Protein AF-A0A1X7JY93-F1 (afdb_monomer)

Structure (mmCIF, N/CA/C/O backbone):
data_AF-A0A1X7JY93-F1
#
_entry.id   AF-A0A1X7JY93-F1
#
loop_
_atom_site.group_PDB
_atom_site.id
_atom_site.type_symbol
_atom_site.label_atom_id
_atom_site.label_alt_id
_atom_site.label_comp_id
_atom_site.label_asym_id
_atom_site.label_entity_id
_atom_site.label_seq_id
_atom_site.pdbx_PDB_ins_code
_atom_site.Cartn_x
_atom_site.Cartn_y
_atom_site.Cartn_z
_atom_site.occupancy
_atom_site.B_iso_or_equiv
_atom_site.auth_seq_id
_atom_site.auth_comp_id
_atom_site.auth_asym_id
_atom_site.auth_atom_id
_atom_site.pdbx_PDB_model_num
ATOM 1 N N . MET A 1 1 ? -0.544 8.606 14.564 1.00 65.50 1 MET A N 1
ATOM 2 C CA . MET A 1 1 ? -0.775 8.262 13.140 1.00 65.50 1 MET A CA 1
ATOM 3 C C . MET A 1 1 ? 0.263 7.227 12.761 1.00 65.50 1 MET A C 1
ATOM 5 O O . MET A 1 1 ? 1.424 7.435 13.091 1.00 65.50 1 MET A O 1
ATOM 9 N N . GLN A 1 2 ? -0.149 6.109 12.167 1.00 82.94 2 GLN A N 1
ATOM 10 C CA . GLN A 1 2 ? 0.760 5.046 11.742 1.00 82.94 2 GLN A CA 1
ATOM 11 C C . GLN A 1 2 ? 0.805 5.016 10.216 1.00 82.94 2 GLN A C 1
ATOM 13 O O . GLN A 1 2 ? -0.225 4.848 9.564 1.00 82.94 2 GLN A O 1
ATOM 18 N N . ASN A 1 3 ? 2.001 5.166 9.660 1.00 86.94 3 ASN A N 1
ATOM 19 C CA . ASN A 1 3 ? 2.241 5.124 8.226 1.00 86.94 3 ASN A CA 1
ATOM 20 C C . ASN A 1 3 ? 2.957 3.820 7.896 1.00 86.94 3 ASN A C 1
ATOM 22 O O . ASN A 1 3 ? 3.967 3.487 8.514 1.00 86.94 3 ASN A O 1
ATOM 26 N N . THR A 1 4 ? 2.414 3.072 6.945 1.00 89.38 4 THR A N 1
ATOM 27 C CA . THR A 1 4 ? 3.041 1.865 6.416 1.00 89.38 4 THR A CA 1
ATOM 28 C C . THR A 1 4 ? 3.317 2.065 4.942 1.00 89.38 4 THR A C 1
ATOM 30 O O . THR A 1 4 ? 2.418 2.418 4.184 1.00 89.38 4 THR A O 1
ATOM 33 N N . ASN A 1 5 ? 4.557 1.819 4.548 1.00 90.56 5 ASN A N 1
ATOM 34 C CA . ASN A 1 5 ? 4.992 1.945 3.170 1.00 90.56 5 ASN A CA 1
ATOM 35 C C . ASN A 1 5 ? 4.962 0.567 2.503 1.00 90.56 5 ASN A C 1
ATOM 37 O O . ASN A 1 5 ? 5.313 -0.435 3.126 1.00 90.56 5 ASN A O 1
ATOM 41 N N . TYR A 1 6 ? 4.566 0.528 1.239 1.00 91.19 6 TYR A N 1
ATOM 42 C CA . TYR A 1 6 ? 4.499 -0.667 0.406 1.00 91.19 6 TYR A CA 1
ATOM 43 C C . TYR A 1 6 ? 5.181 -0.407 -0.934 1.00 91.19 6 TYR A C 1
ATOM 45 O O . TYR A 1 6 ? 5.180 0.720 -1.421 1.00 91.19 6 TYR A O 1
ATOM 53 N N . HIS A 1 7 ? 5.761 -1.438 -1.532 1.00 90.44 7 HIS A N 1
ATOM 54 C CA . HIS A 1 7 ? 6.323 -1.372 -2.870 1.00 90.44 7 HIS A CA 1
ATOM 55 C C . HIS A 1 7 ? 5.200 -1.367 -3.903 1.00 90.44 7 HIS A C 1
ATOM 57 O O . HIS A 1 7 ? 4.274 -2.173 -3.840 1.00 90.44 7 HIS A O 1
ATOM 63 N N . CYS A 1 8 ? 5.309 -0.458 -4.864 1.00 90.50 8 CYS A N 1
ATOM 64 C CA . CYS A 1 8 ? 4.466 -0.422 -6.049 1.00 90.50 8 CYS A CA 1
ATOM 65 C C . CYS A 1 8 ? 4.765 -1.642 -6.928 1.00 90.50 8 CYS A C 1
ATOM 67 O O . CYS A 1 8 ? 5.916 -1.863 -7.295 1.00 90.50 8 CYS A O 1
ATOM 69 N N . ASP A 1 9 ? 3.739 -2.393 -7.332 1.00 88.62 9 ASP A N 1
ATO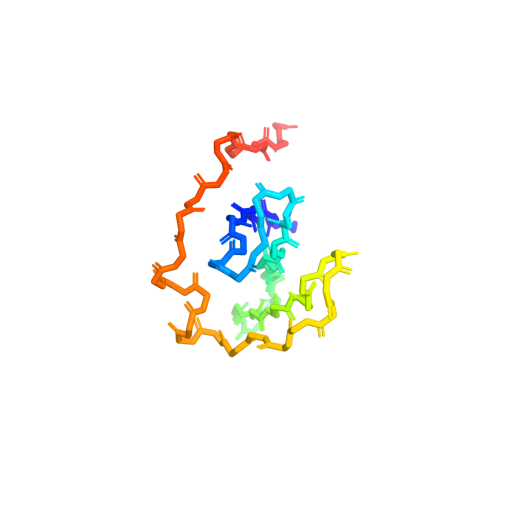M 70 C CA . ASP A 1 9 ? 3.919 -3.550 -8.223 1.00 88.62 9 ASP A CA 1
ATOM 71 C C . ASP A 1 9 ? 4.379 -3.133 -9.629 1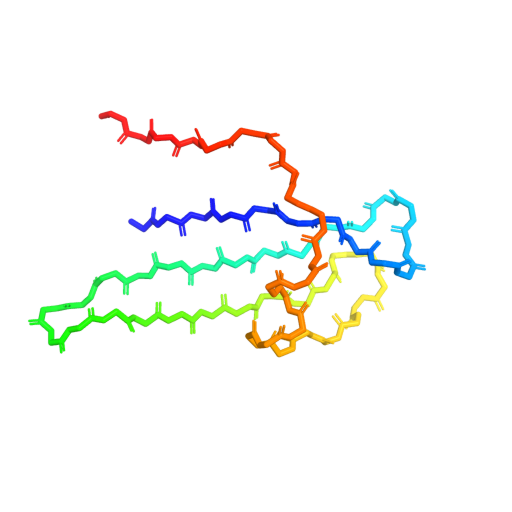.00 88.62 9 ASP A C 1
ATOM 73 O O . ASP A 1 9 ? 5.111 -3.852 -10.301 1.00 88.62 9 ASP A O 1
ATOM 77 N N . SER A 1 10 ? 3.970 -1.940 -10.064 1.00 88.06 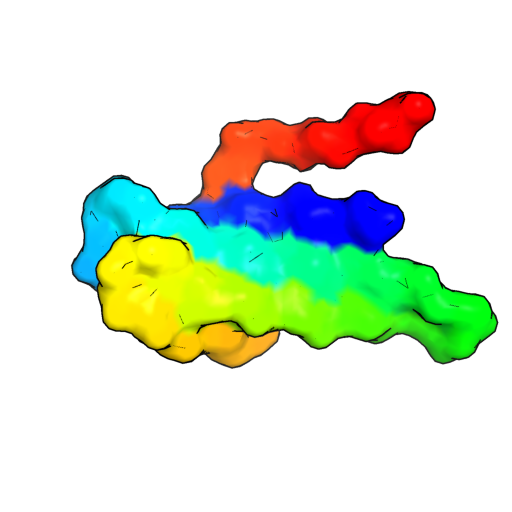10 SER A N 1
ATOM 78 C CA . SER A 1 10 ? 4.183 -1.479 -11.436 1.00 88.06 10 SER A CA 1
ATOM 79 C C . SER A 1 10 ? 5.508 -0.737 -11.628 1.00 88.06 10 SER A C 1
ATOM 81 O O . SER A 1 10 ? 5.870 -0.422 -12.759 1.00 88.06 10 SER A O 1
ATOM 83 N N . CYS A 1 11 ? 6.222 -0.396 -10.546 1.00 89.31 11 CYS A N 1
ATOM 84 C CA . CYS A 1 11 ? 7.445 0.404 -10.621 1.00 89.31 11 CYS A CA 1
ATOM 85 C C . CYS A 1 11 ? 8.472 -0.044 -9.578 1.00 89.31 11 CYS A C 1
ATOM 87 O O . CYS A 1 11 ? 8.148 -0.051 -8.392 1.00 89.31 11 CYS A O 1
ATOM 89 N N . PRO A 1 12 ? 9.734 -0.284 -9.972 1.00 82.81 12 PRO A N 1
ATOM 90 C CA . PRO A 1 12 ? 10.757 -0.831 -9.078 1.00 82.81 12 PRO A CA 1
ATOM 91 C C . PRO A 1 12 ? 11.099 0.092 -7.898 1.00 82.81 12 PRO A C 1
ATOM 93 O O . PRO A 1 12 ? 11.432 -0.383 -6.819 1.00 82.81 12 PRO A O 1
ATOM 96 N N . ASN A 1 13 ? 10.968 1.409 -8.086 1.00 87.31 13 ASN A N 1
ATOM 97 C CA . ASN A 1 13 ? 11.266 2.424 -7.068 1.00 87.31 13 ASN A CA 1
ATOM 98 C C . ASN A 1 13 ? 10.004 3.086 -6.489 1.00 87.31 13 ASN A C 1
ATOM 100 O O . ASN A 1 13 ? 10.098 4.089 -5.782 1.00 87.31 13 ASN A O 1
ATOM 104 N N . GLY A 1 14 ? 8.819 2.579 -6.837 1.00 90.62 14 GLY A N 1
ATOM 105 C CA . GLY A 1 14 ? 7.558 3.167 -6.404 1.00 90.62 14 GLY A CA 1
ATOM 106 C C . GLY A 1 14 ? 7.198 2.754 -4.983 1.00 90.62 14 GLY A C 1
ATOM 107 O O . GLY A 1 14 ? 7.306 1.581 -4.622 1.00 90.62 14 GLY A O 1
ATOM 108 N N . VAL A 1 15 ? 6.722 3.714 -4.195 1.00 91.06 15 VAL A N 1
ATOM 109 C CA . VAL A 1 15 ? 6.231 3.508 -2.834 1.00 91.06 15 VAL A CA 1
ATOM 110 C C . VAL A 1 15 ? 4.784 3.974 -2.735 1.00 91.06 15 VAL A C 1
ATOM 112 O O . VAL A 1 15 ? 4.427 5.071 -3.164 1.00 91.06 15 VAL A O 1
ATOM 115 N N . VAL A 1 16 ? 3.961 3.122 -2.137 1.00 91.75 16 VAL A N 1
ATOM 116 C CA . VAL A 1 16 ? 2.550 3.336 -1.823 1.00 91.75 16 VAL A CA 1
ATOM 117 C C . VAL A 1 16 ? 2.435 3.482 -0.311 1.00 91.75 16 VAL A C 1
ATOM 119 O O . VAL A 1 16 ? 2.932 2.638 0.436 1.00 91.75 16 VAL A O 1
ATOM 122 N N . VAL A 1 17 ? 1.805 4.554 0.165 1.00 91.44 17 VAL A N 1
ATOM 123 C CA . VAL A 1 17 ? 1.736 4.854 1.605 1.00 91.44 17 VAL A CA 1
ATOM 124 C C . VAL A 1 17 ? 0.330 4.603 2.130 1.00 91.44 17 VAL A C 1
ATOM 126 O O . VAL A 1 17 ? -0.615 5.298 1.766 1.00 91.44 17 VAL A O 1
ATOM 129 N N . LEU A 1 18 ? 0.193 3.653 3.049 1.00 90.75 18 LEU A N 1
ATOM 130 C CA . LEU A 1 18 ? -1.018 3.450 3.835 1.00 90.75 18 LEU A CA 1
ATOM 131 C C . LEU A 1 18 ? -0.929 4.254 5.130 1.00 90.75 18 LEU A C 1
ATOM 133 O O . LEU A 1 18 ? -0.063 4.031 5.975 1.00 90.75 18 LEU A O 1
ATOM 137 N N . ASN A 1 19 ? -1.876 5.157 5.310 1.00 89.88 19 ASN A N 1
ATOM 138 C CA . ASN A 1 19 ? -2.055 5.949 6.510 1.00 89.88 19 ASN A CA 1
ATOM 139 C C . ASN A 1 19 ? -3.162 5.323 7.354 1.00 89.88 19 ASN A C 1
ATOM 141 O O . ASN A 1 19 ? -4.305 5.203 6.908 1.00 89.88 19 ASN A O 1
ATOM 145 N N . LYS A 1 20 ? -2.835 4.977 8.595 1.00 90.38 20 LYS A N 1
ATOM 146 C CA . LYS A 1 20 ? -3.785 4.570 9.625 1.00 90.38 20 LYS A CA 1
ATOM 147 C C . LYS A 1 20 ? -3.881 5.669 10.677 1.00 90.38 20 LYS A C 1
ATOM 149 O O . LYS A 1 20 ? -2.914 5.985 11.378 1.00 90.38 20 LYS A O 1
ATOM 154 N N . ARG A 1 21 ? -5.069 6.258 10.796 1.00 90.31 21 ARG A N 1
ATOM 155 C CA . ARG A 1 21 ? -5.390 7.271 11.802 1.00 90.31 21 ARG A CA 1
ATOM 156 C C . ARG A 1 21 ? -6.495 6.750 12.704 1.00 90.31 21 ARG A C 1
ATOM 158 O O . ARG A 1 21 ? -7.611 6.532 12.249 1.00 90.31 21 ARG A O 1
ATOM 165 N N . GLU A 1 22 ? -6.186 6.590 13.981 1.00 90.69 22 GLU A N 1
ATOM 166 C CA . GLU A 1 22 ? -7.203 6.386 15.008 1.00 90.69 22 GLU A CA 1
ATOM 167 C C . GLU A 1 22 ? -7.919 7.715 15.267 1.00 90.69 22 GLU A C 1
ATOM 169 O O . GLU A 1 22 ? -7.295 8.763 15.452 1.00 90.69 22 GLU A O 1
ATOM 174 N N . THR A 1 23 ? -9.241 7.678 15.192 1.00 86.31 23 THR A N 1
ATOM 175 C CA . THR A 1 23 ? -10.152 8.745 15.591 1.00 86.31 23 THR A CA 1
ATOM 1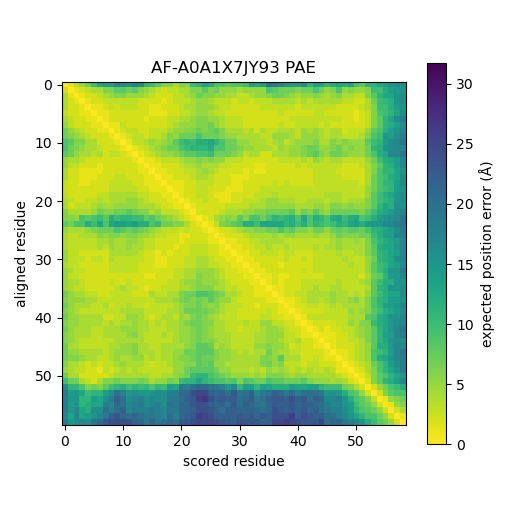76 C C . THR A 1 23 ? -10.880 8.282 16.848 1.00 86.31 23 THR A C 1
ATOM 178 O O . THR A 1 23 ? -11.009 7.084 17.080 1.00 86.31 23 THR A O 1
ATOM 181 N N . GLY A 1 24 ? -11.409 9.204 17.659 1.00 86.31 24 GLY A N 1
ATOM 182 C CA . GLY A 1 24 ? -12.158 8.833 18.874 1.00 86.31 24 GLY A CA 1
ATOM 183 C C . GLY A 1 24 ? -13.369 7.915 18.626 1.00 86.31 24 GLY A C 1
ATOM 184 O O . GLY A 1 24 ? -13.911 7.345 19.561 1.00 86.31 24 GLY A O 1
ATOM 185 N N . THR A 1 25 ? -13.776 7.756 17.365 1.00 88.00 25 THR A N 1
ATOM 186 C CA . THR A 1 25 ? -14.890 6.923 16.897 1.00 88.00 25 THR A CA 1
ATOM 187 C C . THR A 1 25 ? -14.462 5.684 16.096 1.00 88.00 25 THR A C 1
ATOM 189 O O . THR A 1 25 ? -15.332 4.945 15.641 1.00 88.00 25 THR A O 1
ATOM 192 N N . GLY A 1 26 ? -13.162 5.442 15.872 1.00 89.69 26 GLY A N 1
ATOM 193 C CA . GLY A 1 26 ? -12.699 4.273 15.113 1.00 89.69 26 GLY A CA 1
ATOM 194 C C . GLY A 1 26 ? -11.345 4.436 14.420 1.00 89.69 26 GLY A C 1
ATOM 195 O O . GLY A 1 26 ? -10.492 5.216 14.830 1.00 89.69 26 GLY A O 1
ATOM 196 N N .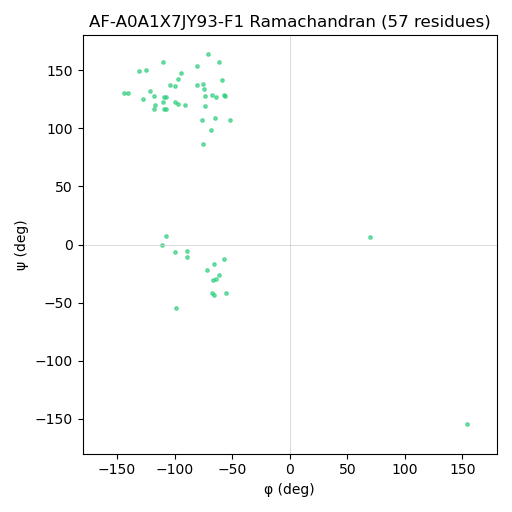 ILE A 1 27 ? -11.128 3.670 13.348 1.00 90.38 27 ILE A N 1
ATOM 197 C CA . ILE A 1 27 ? -9.884 3.682 12.568 1.00 90.38 27 ILE A CA 1
ATOM 198 C C . ILE A 1 27 ? -10.197 4.155 11.150 1.00 90.38 27 ILE A C 1
ATOM 200 O O . ILE A 1 27 ? -10.946 3.509 10.420 1.00 90.38 27 ILE A O 1
ATOM 204 N N . ARG A 1 28 ? -9.572 5.254 10.729 1.00 89.44 28 ARG A N 1
ATOM 205 C CA . ARG A 1 28 ? -9.595 5.731 9.347 1.00 89.44 28 ARG A CA 1
ATOM 206 C C . ARG A 1 28 ? -8.337 5.262 8.624 1.00 89.44 28 ARG A C 1
ATOM 208 O O . ARG A 1 28 ? -7.222 5.597 9.029 1.00 89.44 28 ARG A O 1
ATOM 215 N N . LEU A 1 29 ? -8.530 4.505 7.549 1.00 89.69 29 LEU A N 1
ATOM 216 C CA . LEU A 1 29 ? -7.463 4.062 6.654 1.00 89.69 29 LEU A CA 1
ATOM 217 C C . LEU A 1 29 ? -7.508 4.882 5.362 1.00 89.69 29 LEU A C 1
ATOM 219 O O . LEU A 1 29 ? -8.584 5.124 4.821 1.00 89.69 29 LEU A O 1
ATOM 223 N N . SER A 1 30 ? -6.348 5.309 4.873 1.00 90.12 30 SER A N 1
ATOM 224 C CA . SER A 1 30 ? -6.204 6.016 3.598 1.00 90.12 30 SER A CA 1
ATOM 225 C C . SER A 1 30 ? -4.959 5.529 2.880 1.00 90.12 30 SER A C 1
ATOM 227 O O . SER A 1 30 ? -3.883 5.509 3.472 1.00 90.12 30 SER A O 1
ATOM 229 N N . VAL A 1 31 ? -5.089 5.184 1.607 1.00 91.25 31 VAL A N 1
ATOM 230 C CA . VAL A 1 31 ? -3.959 4.821 0.748 1.00 91.25 31 VAL A CA 1
ATOM 231 C C . VAL A 1 31 ? -3.596 6.029 -0.103 1.00 91.25 31 VAL A C 1
ATOM 233 O O . VAL A 1 31 ? -4.482 6.726 -0.587 1.00 91.25 31 VAL A O 1
ATOM 236 N N . GLN A 1 32 ? -2.306 6.306 -0.227 1.00 91.81 32 GLN A N 1
ATOM 237 C CA . GLN A 1 32 ? -1.767 7.290 -1.157 1.00 91.81 32 GLN A CA 1
ATOM 238 C C . GLN A 1 32 ? -1.362 6.598 -2.452 1.00 91.81 32 GLN A C 1
ATOM 240 O O . GLN A 1 32 ? -0.875 5.467 -2.424 1.00 91.81 32 GLN A O 1
ATOM 245 N N . ASN A 1 33 ? -1.494 7.312 -3.563 1.00 92.12 33 ASN A N 1
ATOM 246 C CA . ASN A 1 33 ? -1.047 6.844 -4.869 1.00 92.12 33 ASN A CA 1
ATOM 247 C C . ASN A 1 33 ? 0.469 6.607 -4.867 1.00 92.12 33 ASN A C 1
ATOM 249 O O . ASN A 1 33 ? 1.203 7.193 -4.064 1.00 92.12 33 ASN A O 1
ATOM 253 N N . CYS A 1 34 ? 0.947 5.760 -5.779 1.00 92.19 34 CYS A N 1
ATOM 254 C CA . CYS A 1 34 ? 2.384 5.559 -5.942 1.00 92.19 34 CYS A CA 1
ATOM 255 C C . CYS A 1 34 ? 3.075 6.894 -6.238 1.00 92.19 34 CYS A C 1
ATOM 257 O O . CYS A 1 34 ? 2.706 7.600 -7.175 1.00 92.19 34 CYS A O 1
ATOM 259 N N . ASN A 1 35 ? 4.119 7.209 -5.476 1.00 91.62 35 ASN A N 1
ATOM 260 C CA . ASN A 1 35 ? 4.881 8.448 -5.627 1.00 91.62 35 ASN A CA 1
ATOM 261 C C . ASN A 1 35 ? 5.646 8.569 -6.962 1.00 91.62 35 ASN A C 1
ATOM 263 O O . ASN A 1 35 ? 6.075 9.666 -7.301 1.00 91.62 35 ASN A O 1
ATOM 267 N N . VAL A 1 36 ? 5.850 7.464 -7.691 1.00 93.00 36 VAL A N 1
ATOM 268 C CA . VAL A 1 36 ? 6.598 7.445 -8.961 1.00 93.00 36 VAL A CA 1
ATOM 269 C C . VAL A 1 36 ? 5.667 7.467 -10.169 1.00 93.00 36 VAL A C 1
ATOM 271 O O . VAL A 1 36 ? 5.813 8.324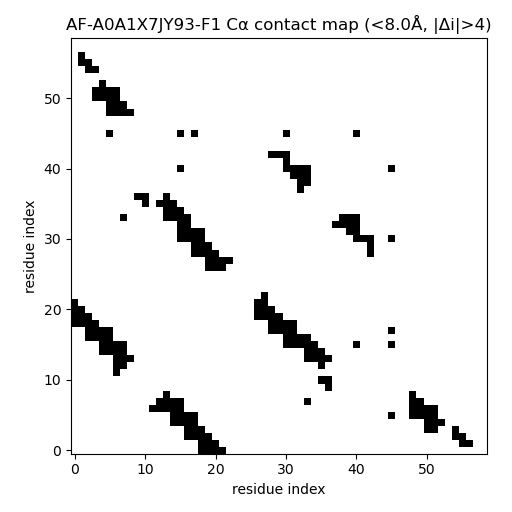 -11.032 1.00 93.00 36 VAL A O 1
ATOM 274 N N . CYS A 1 37 ? 4.713 6.537 -10.255 1.00 92.56 37 CYS A N 1
ATOM 275 C CA . CYS A 1 37 ? 3.824 6.434 -11.419 1.00 92.56 37 CYS A CA 1
ATOM 276 C C . CYS A 1 37 ? 2.443 7.052 -11.217 1.00 92.56 37 CYS A C 1
ATOM 278 O O . CYS A 1 37 ? 1.653 7.068 -12.154 1.00 92.56 37 CYS A O 1
ATOM 280 N N . GLY A 1 38 ? 2.111 7.503 -10.006 1.00 90.38 38 GLY A N 1
ATOM 281 C CA . GLY A 1 38 ? 0.791 8.051 -9.702 1.00 90.38 38 GLY A CA 1
ATOM 282 C C . GLY A 1 38 ? -0.338 7.019 -9.701 1.00 90.38 38 GLY A C 1
ATOM 283 O O . GLY A 1 38 ? -1.490 7.411 -9.552 1.00 90.38 38 GLY A O 1
ATOM 284 N N . LYS A 1 39 ? -0.033 5.718 -9.838 1.00 90.38 39 LYS A N 1
ATOM 285 C CA . LYS A 1 39 ? -1.039 4.648 -9.809 1.00 90.38 39 LYS A CA 1
ATOM 286 C C . LYS A 1 39 ? -1.840 4.718 -8.513 1.00 90.38 39 LYS A C 1
ATOM 288 O O . LYS A 1 39 ? -1.264 4.761 -7.421 1.00 90.38 39 LYS A O 1
ATOM 293 N N . GLU A 1 40 ? -3.155 4.745 -8.666 1.00 89.81 40 GLU A N 1
ATOM 294 C CA . GLU A 1 40 ? -4.108 4.718 -7.566 1.00 89.81 40 GLU A CA 1
ATOM 295 C C . GLU A 1 40 ? -4.187 3.303 -6.994 1.00 89.81 40 GLU A C 1
ATOM 297 O O . GLU A 1 40 ? -4.177 2.322 -7.737 1.00 89.81 40 GLU A O 1
ATOM 302 N N . TYR A 1 41 ? -4.241 3.200 -5.668 1.00 86.94 41 TYR A N 1
ATOM 303 C CA . TYR A 1 41 ? -4.376 1.925 -4.971 1.00 86.94 41 TYR A CA 1
ATOM 304 C C . TYR A 1 41 ? -5.550 1.993 -4.008 1.00 86.94 41 TYR A C 1
ATOM 306 O O . TYR A 1 41 ? -5.589 2.840 -3.113 1.00 86.94 41 TYR A O 1
ATOM 314 N N . GLY A 1 42 ? -6.489 1.060 -4.138 1.00 88.19 42 GLY A N 1
ATOM 315 C CA . GLY A 1 42 ? -7.501 0.837 -3.118 1.00 88.19 42 GLY A CA 1
ATOM 316 C C . GLY A 1 42 ? -6.918 0.185 -1.860 1.00 88.19 42 GLY A C 1
ATOM 317 O O . GLY A 1 42 ? -5.852 -0.431 -1.874 1.00 88.19 42 GLY A O 1
ATOM 318 N N . LEU A 1 43 ? -7.670 0.238 -0.754 1.00 84.44 43 LEU A N 1
ATOM 319 C CA . LEU A 1 43 ? -7.301 -0.441 0.499 1.00 84.44 43 LEU A CA 1
ATOM 320 C C . LEU A 1 43 ? -7.055 -1.943 0.301 1.00 84.44 43 LEU A C 1
ATOM 322 O O . LEU A 1 43 ? -6.088 -2.484 0.832 1.00 84.44 43 LEU A O 1
ATOM 326 N N . LYS A 1 44 ? -7.901 -2.606 -0.498 1.00 87.31 44 LYS A N 1
ATOM 327 C CA . LYS A 1 44 ? -7.766 -4.038 -0.807 1.00 87.31 44 LYS A CA 1
ATOM 328 C C . LYS A 1 44 ? -6.506 -4.340 -1.613 1.00 87.31 44 LYS A C 1
ATOM 330 O O . LYS A 1 44 ? -5.807 -5.293 -1.303 1.00 87.31 44 LYS A O 1
ATOM 335 N N . GLU A 1 45 ? -6.212 -3.518 -2.614 1.00 85.12 45 GLU A N 1
ATOM 336 C CA . GLU A 1 45 ? -5.038 -3.694 -3.472 1.00 85.12 45 GLU A CA 1
ATOM 337 C C . GLU A 1 45 ? -3.752 -3.449 -2.683 1.00 85.12 45 GLU A C 1
ATOM 339 O O . GLU A 1 45 ? -2.823 -4.247 -2.753 1.00 85.12 45 GLU A O 1
ATOM 344 N N . SER A 1 46 ? -3.740 -2.414 -1.835 1.00 82.75 46 SER A N 1
ATOM 345 C CA . SER A 1 46 ? -2.593 -2.102 -0.979 1.00 82.75 46 SER A CA 1
ATOM 346 C C . SER A 1 46 ? -2.244 -3.217 0.015 1.00 82.75 46 SER A C 1
ATOM 348 O O . SER A 1 46 ? -1.082 -3.354 0.383 1.00 82.75 46 SER A O 1
ATOM 350 N N . ALA A 1 47 ? -3.214 -4.052 0.413 1.00 83.25 47 ALA A N 1
ATOM 351 C CA . ALA A 1 47 ? -2.980 -5.186 1.308 1.00 83.25 47 ALA A CA 1
ATOM 352 C C . ALA A 1 47 ? -2.216 -6.347 0.643 1.00 83.25 47 ALA A C 1
ATOM 354 O O . ALA A 1 47 ? -1.619 -7.157 1.348 1.00 83.25 47 ALA A O 1
ATOM 355 N N . GLY A 1 48 ? -2.233 -6.432 -0.692 1.00 85.56 48 GLY A N 1
ATOM 356 C CA . GLY A 1 48 ? -1.470 -7.421 -1.461 1.00 85.56 48 GLY A CA 1
ATOM 357 C C . GLY A 1 48 ? -0.059 -6.962 -1.833 1.00 85.56 48 GLY A C 1
ATOM 358 O O . GLY A 1 48 ? 0.703 -7.742 -2.401 1.00 85.56 48 GLY A O 1
ATOM 359 N N . LEU A 1 49 ? 0.298 -5.709 -1.537 1.00 86.81 49 LEU A N 1
ATOM 360 C CA . LEU A 1 49 ? 1.608 -5.159 -1.868 1.00 86.81 49 LEU A CA 1
ATOM 361 C C . LEU A 1 49 ? 2.678 -5.582 -0.859 1.00 86.81 49 LEU A C 1
ATOM 363 O O . LEU A 1 49 ? 2.417 -5.821 0.322 1.00 86.81 49 LEU A O 1
ATOM 367 N N . VAL A 1 50 ? 3.928 -5.616 -1.319 1.00 87.81 50 VAL A N 1
ATOM 368 C CA . VAL A 1 50 ? 5.073 -5.962 -0.471 1.00 87.81 50 VAL A CA 1
ATOM 369 C C . VAL A 1 50 ? 5.374 -4.800 0.471 1.00 87.81 50 VAL A C 1
ATOM 371 O O . VAL A 1 50 ? 5.695 -3.702 0.027 1.00 87.81 50 VAL A O 1
ATOM 374 N N . LYS A 1 51 ? 5.290 -5.023 1.784 1.00 86.88 51 LYS A N 1
ATOM 375 C CA . LYS A 1 51 ? 5.592 -4.000 2.797 1.00 86.88 51 LYS A CA 1
ATOM 376 C C . LYS A 1 51 ? 7.071 -3.597 2.733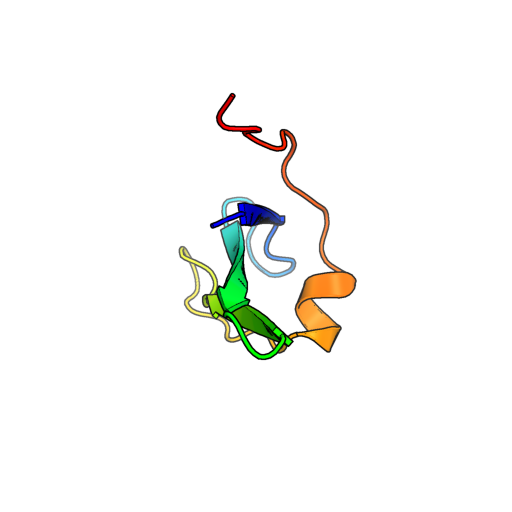 1.00 86.88 51 LYS A C 1
ATOM 378 O O . LYS A 1 51 ? 7.955 -4.442 2.847 1.00 86.88 51 LYS A O 1
ATOM 383 N N . VAL A 1 52 ? 7.336 -2.298 2.621 1.00 83.56 52 V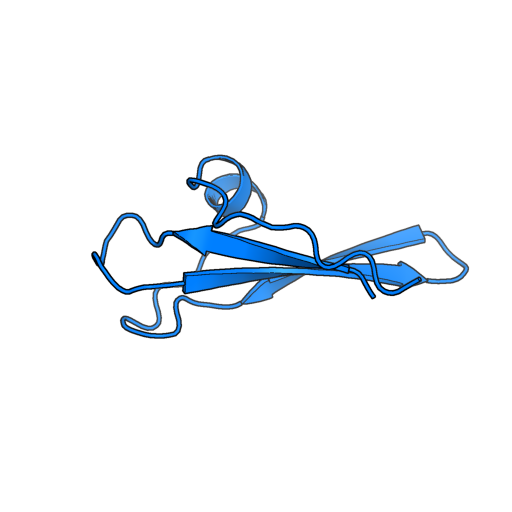AL A N 1
ATOM 384 C CA . VAL A 1 52 ? 8.672 -1.711 2.773 1.00 83.56 52 VAL A CA 1
ATOM 385 C C . VAL A 1 52 ? 8.960 -1.682 4.280 1.00 83.56 52 VAL A C 1
ATOM 387 O O . VAL A 1 52 ? 8.337 -0.918 5.019 1.00 83.56 52 VAL A O 1
ATOM 390 N N . GLY A 1 53 ? 9.841 -2.551 4.785 1.00 69.38 53 GLY A N 1
ATOM 391 C CA . GLY A 1 53 ? 10.276 -2.492 6.193 1.00 69.38 53 GLY A CA 1
ATOM 392 C C . GLY A 1 53 ? 10.912 -1.123 6.496 1.00 69.38 53 GLY A C 1
ATOM 393 O O . GLY A 1 53 ? 11.594 -0.570 5.646 1.00 69.38 53 GLY A O 1
ATOM 394 N N . LYS A 1 54 ? 10.744 -0.467 7.648 1.00 52.44 54 LYS A N 1
ATOM 395 C CA . LYS A 1 54 ? 10.322 -0.868 8.995 1.00 52.44 54 LYS A CA 1
ATOM 396 C C . LYS A 1 54 ? 9.128 -0.026 9.453 1.00 52.44 54 LYS A C 1
ATOM 398 O O . LYS A 1 54 ? 9.029 1.153 9.127 1.00 52.44 54 LYS A O 1
ATOM 403 N N . GLU A 1 55 ? 8.279 -0.612 10.293 1.00 53.72 55 GLU A N 1
ATOM 404 C CA . GLU A 1 55 ? 7.393 0.150 11.178 1.00 53.72 55 GLU A CA 1
ATOM 405 C C . GLU A 1 55 ? 8.222 1.165 11.972 1.00 53.72 55 GLU A C 1
ATOM 407 O O . GLU A 1 55 ? 8.957 0.792 12.887 1.00 53.72 55 GLU A O 1
ATOM 412 N N . VAL A 1 56 ? 8.105 2.450 11.637 1.00 52.72 56 VAL A N 1
ATOM 413 C CA . VAL A 1 56 ? 8.561 3.519 12.524 1.00 52.72 56 VAL A CA 1
ATOM 414 C C . VAL A 1 56 ? 7.516 3.620 13.629 1.00 52.72 56 VAL A C 1
ATOM 416 O O . VAL A 1 56 ? 6.522 4.339 13.523 1.00 52.72 56 VAL A O 1
ATOM 419 N N . LYS A 1 57 ? 7.693 2.808 14.674 1.00 44.28 57 LYS A N 1
ATOM 420 C CA . LYS A 1 57 ? 7.016 3.014 15.952 1.00 44.28 57 LYS A CA 1
ATOM 421 C C . LYS A 1 57 ? 7.627 4.287 16.537 1.00 44.28 57 LYS A C 1
ATOM 423 O O . LYS A 1 57 ? 8.741 4.240 17.044 1.00 44.28 57 LYS A O 1
ATOM 428 N N . ASN A 1 58 ? 6.952 5.425 16.380 1.00 42.91 58 ASN A N 1
ATOM 429 C CA . ASN A 1 58 ? 7.272 6.593 17.197 1.00 42.91 58 ASN A CA 1
ATOM 430 C C . ASN A 1 58 ? 6.937 6.208 18.643 1.00 42.91 58 ASN A C 1
ATOM 432 O O . ASN A 1 58 ? 5.767 5.953 18.941 1.00 42.91 58 ASN A O 1
ATOM 436 N N . ALA A 1 59 ? 7.987 6.033 19.446 1.00 41.16 59 ALA A N 1
ATOM 437 C CA . ALA A 1 59 ? 7.933 5.837 20.889 1.00 41.16 59 ALA A CA 1
ATOM 438 C C . ALA A 1 59 ? 7.616 7.159 21.594 1.00 41.16 59 AL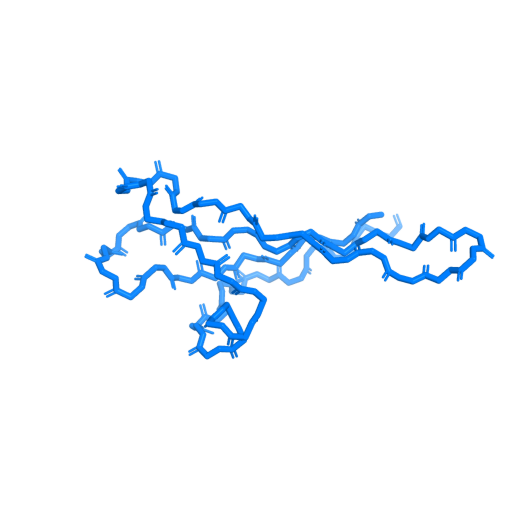A A C 1
ATOM 440 O O . ALA A 1 59 ? 8.016 8.215 21.049 1.00 41.16 59 ALA A O 1
#

Organism: NCBI:txid561061

Solvent-accessible surface area (backbone atoms only — not comparable to full-atom values): 3615 Å² total; per-residue (Å²): 122,48,68,46,44,21,43,33,91,91,36,100,87,17,43,26,40,38,40,40,35,80,48,102,88,48,77,50,75,47,58,42,44,20,77,68,80,57,51,79,46,53,72,74,58,56,70,75,38,55,69,49,85,70,83,76,76,84,126

Sequence (59 aa):
MQNTNYHCDSCPNGVVVLNKRETGTGIRLSVQNCNVCGKEYGLKESAGLVKVGKEVKNA

Foldseek 3Di:
DWKWWFDDPVDRPWIKIWDWDDDPVGIDIDIAATPPPRHDDDPVRRVPTHTDDDGPPPD

pLDDT: mean 83.91, std 13.09, range [41.16, 93.0]

Radius of gyration: 11.77 Å; Cα contacts (8 Å, |Δi|>4): 112; chains: 1; bounding box: 26×16×32 Å

Secondary structure (DSSP, 8-state):
-EEEEEE-TT-TT-EEEEEEEEETTEEEEEEPPPTTT-----HHHHTTSPEES------

Mean predicted aligned error: 6.2 Å

Nearest PDB structures (foldseek):
  5oun-assembly1_A  TM=3.556E-01  e=2.197E+00  Saccharomyces cerevisiae
  3l0x-assembly1_A  TM=3.320E-01  e=6.912E+00  Saccharomyces cerevisiae